Protein AF-A0A9E4A402-F1 (afdb_monomer_lite)

pLDDT: mean 93.45, std 8.54, range [55.5, 98.44]

Foldseek 3Di:
DFAADPLQLLRGDDDPVLVVVVVVCCVDPVCVVDDPDDDDSRSRNPPD

Structure (mmCIF, N/CA/C/O backbone):
data_AF-A0A9E4A402-F1
#
_entry.id   AF-A0A9E4A402-F1
#
loop_
_atom_site.group_PDB
_atom_site.id
_atom_site.type_symbol
_atom_site.label_atom_id
_atom_site.label_alt_id
_atom_site.label_comp_id
_atom_site.label_asym_id
_atom_site.label_entity_id
_atom_site.label_seq_id
_atom_site.pdbx_PDB_ins_code
_atom_site.Cartn_x
_atom_site.Cartn_y
_atom_site.Cartn_z
_atom_site.occupancy
_atom_site.B_iso_or_equiv
_atom_site.auth_seq_id
_atom_site.auth_comp_id
_atom_site.auth_asym_id
_atom_site.auth_atom_id
_atom_site.pdbx_PDB_model_num
ATOM 1 N N . MET A 1 1 ? 16.239 -10.800 -5.054 1.00 69.69 1 MET A N 1
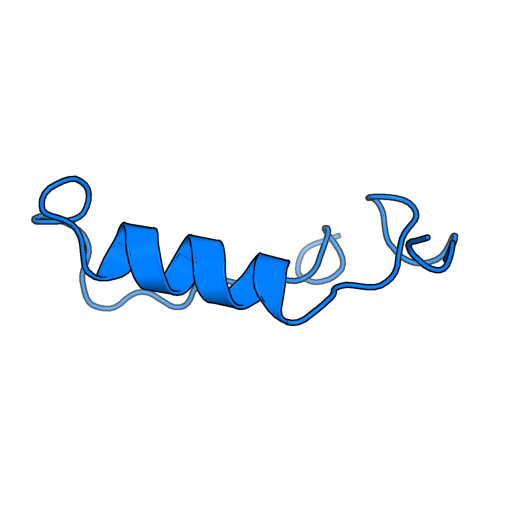ATOM 2 C CA . MET A 1 1 ? 16.611 -9.754 -6.039 1.00 69.69 1 MET A CA 1
ATOM 3 C C . MET A 1 1 ? 15.339 -9.347 -6.771 1.00 69.69 1 MET A C 1
ATOM 5 O O . MET A 1 1 ? 14.594 -10.243 -7.141 1.00 69.69 1 MET A O 1
ATOM 9 N N . ARG A 1 2 ? 15.020 -8.053 -6.907 1.00 85.19 2 ARG A N 1
ATOM 10 C CA . ARG A 1 2 ? 13.792 -7.626 -7.611 1.00 85.19 2 ARG A CA 1
ATOM 11 C C . ARG A 1 2 ? 14.046 -7.601 -9.120 1.00 85.19 2 ARG A C 1
ATOM 13 O O . ARG A 1 2 ? 15.104 -7.138 -9.541 1.00 85.19 2 ARG A O 1
ATOM 20 N N . GLN A 1 3 ? 13.106 -8.107 -9.916 1.00 91.31 3 GLN A N 1
ATOM 21 C CA . GLN A 1 3 ? 13.241 -8.150 -11.374 1.00 91.31 3 GLN A CA 1
ATOM 22 C C . GLN A 1 3 ? 13.177 -6.730 -11.951 1.00 91.31 3 GLN A C 1
ATOM 24 O O . GLN A 1 3 ? 12.253 -5.974 -11.643 1.00 91.31 3 GLN A O 1
ATOM 29 N N . ARG A 1 4 ? 14.166 -6.360 -12.774 1.00 94.62 4 ARG A N 1
ATOM 30 C CA . ARG A 1 4 ? 14.188 -5.071 -13.481 1.00 94.62 4 ARG A CA 1
ATOM 31 C C . ARG A 1 4 ? 13.143 -5.057 -14.594 1.00 94.62 4 ARG A C 1
ATOM 33 O O . ARG A 1 4 ? 13.014 -6.038 -15.319 1.00 94.62 4 ARG A O 1
ATOM 40 N N . ASN A 1 5 ? 12.446 -3.936 -14.741 1.00 93.19 5 ASN A N 1
ATOM 41 C CA . ASN A 1 5 ? 11.545 -3.685 -15.861 1.00 93.19 5 ASN A CA 1
ATOM 42 C C . ASN A 1 5 ? 11.582 -2.192 -16.214 1.00 93.19 5 ASN A C 1
ATOM 44 O O . ASN A 1 5 ? 11.239 -1.361 -15.377 1.00 93.19 5 ASN A O 1
ATOM 48 N N . SER A 1 6 ? 12.008 -1.869 -17.436 1.00 93.75 6 SER A N 1
ATOM 49 C CA . SER A 1 6 ? 12.136 -0.493 -17.929 1.00 93.75 6 SER A CA 1
ATOM 50 C C . SER A 1 6 ? 10.802 0.172 -18.260 1.00 93.75 6 SER A C 1
ATOM 52 O O . SER A 1 6 ? 10.762 1.393 -18.347 1.00 93.75 6 SER A O 1
ATOM 54 N N . SER A 1 7 ? 9.719 -0.595 -18.432 1.00 91.69 7 SER A N 1
ATOM 55 C CA . SER A 1 7 ? 8.386 -0.022 -18.645 1.00 91.69 7 SER A CA 1
ATOM 56 C C . SER A 1 7 ? 7.778 0.536 -17.357 1.00 91.69 7 SER A C 1
ATOM 58 O O . SER A 1 7 ? 6.819 1.294 -17.416 1.00 91.69 7 SER A O 1
ATOM 60 N N . VAL A 1 8 ? 8.307 0.152 -16.190 1.00 94.44 8 VAL A N 1
ATOM 61 C CA . VAL A 1 8 ? 7.891 0.677 -14.886 1.00 94.44 8 VAL A CA 1
ATOM 62 C C . VAL A 1 8 ? 8.768 1.885 -14.561 1.00 94.44 8 VAL A C 1
ATOM 64 O O . VAL A 1 8 ? 9.987 1.716 -14.535 1.00 94.44 8 VAL A O 1
ATOM 67 N N . PRO A 1 9 ? 8.216 3.067 -14.236 1.00 94.94 9 PRO A N 1
ATOM 68 C CA . PRO A 1 9 ? 9.027 4.235 -13.875 1.00 94.94 9 PRO A CA 1
ATOM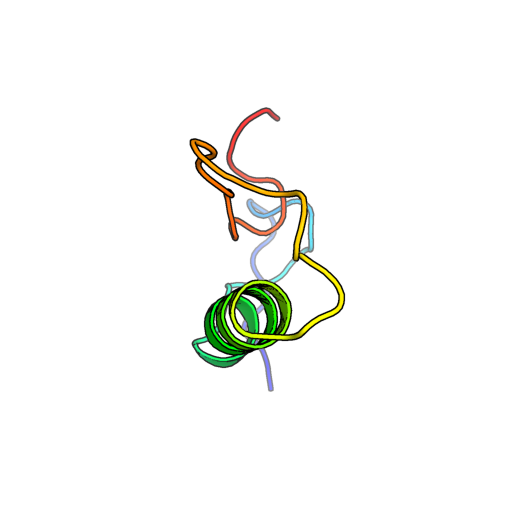 69 C C . PRO A 1 9 ? 10.001 3.985 -12.715 1.00 94.94 9 PRO A C 1
ATOM 71 O O . PRO A 1 9 ? 11.139 4.444 -12.737 1.00 94.94 9 PRO A O 1
ATOM 74 N N . LEU A 1 10 ? 9.599 3.177 -11.729 1.00 95.25 10 LEU A N 1
ATOM 75 C CA . LEU A 1 10 ? 10.470 2.750 -10.626 1.00 95.25 10 LEU A CA 1
ATOM 76 C C . LEU A 1 10 ? 11.566 1.738 -11.045 1.00 95.25 10 LEU A C 1
ATOM 78 O O . LEU A 1 10 ? 12.392 1.332 -10.229 1.00 95.25 10 LEU A O 1
ATOM 82 N N . GLY A 1 11 ? 11.570 1.286 -12.300 1.00 95.88 11 GLY A N 1
ATOM 83 C CA . GLY A 1 11 ? 12.593 0.422 -12.897 1.00 95.88 11 GLY A CA 1
ATOM 84 C C . GLY A 1 11 ? 12.531 -1.051 -12.483 1.00 95.88 11 GLY A C 1
ATOM 85 O O . GLY A 1 11 ? 13.445 -1.824 -12.794 1.00 95.88 11 GLY A O 1
ATOM 86 N N . ARG A 1 12 ? 11.485 -1.467 -11.760 1.00 96.38 12 ARG A N 1
ATOM 87 C CA . ARG A 1 12 ? 11.335 -2.833 -11.238 1.00 96.38 12 ARG A CA 1
ATOM 88 C C . ARG A 1 12 ? 9.887 -3.298 -11.203 1.00 96.38 12 ARG A C 1
ATOM 90 O O . ARG A 1 12 ? 8.978 -2.504 -10.987 1.00 96.38 12 ARG A O 1
ATOM 97 N N . VAL A 1 13 ? 9.700 -4.607 -11.312 1.00 95.25 13 VAL A N 1
ATOM 98 C CA . VAL A 1 13 ? 8.408 -5.253 -11.064 1.00 95.25 13 VAL A CA 1
ATOM 99 C C . VAL A 1 13 ? 8.036 -5.098 -9.581 1.00 95.25 13 VAL A C 1
ATOM 101 O O . VAL A 1 13 ? 8.904 -5.116 -8.693 1.00 95.25 13 VAL A O 1
ATOM 104 N N . GLY A 1 14 ? 6.747 -4.879 -9.320 1.00 94.75 14 GLY A N 1
ATOM 105 C CA . GLY A 1 14 ? 6.190 -4.891 -7.971 1.00 94.75 14 GLY A CA 1
ATOM 106 C C . GLY A 1 14 ? 6.262 -6.288 -7.355 1.00 94.75 14 GLY A C 1
ATOM 107 O O . GLY A 1 14 ? 6.212 -7.291 -8.060 1.00 94.75 14 GLY A O 1
ATOM 108 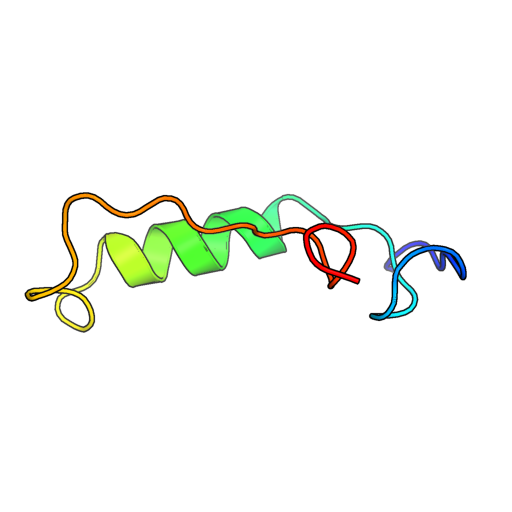N N . VAL A 1 15 ? 6.392 -6.358 -6.038 1.00 96.19 15 VAL A N 1
ATOM 109 C CA . VAL A 1 15 ? 6.318 -7.615 -5.277 1.00 96.19 15 VAL A CA 1
ATOM 110 C C . VAL A 1 15 ? 5.228 -7.511 -4.217 1.00 96.19 15 VAL A C 1
ATOM 112 O O . VAL A 1 15 ? 4.763 -6.411 -3.917 1.00 96.19 15 VAL A O 1
ATOM 115 N N . GLY A 1 16 ? 4.828 -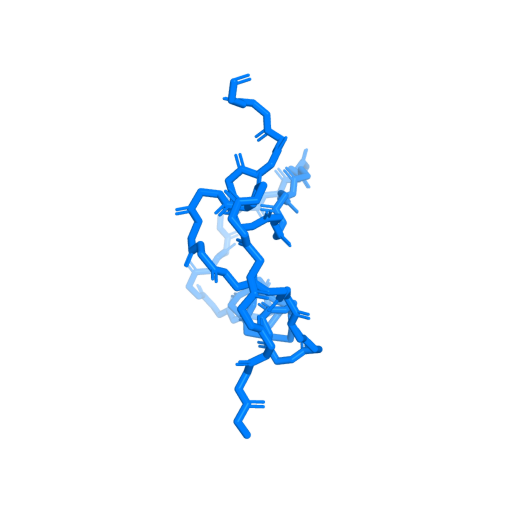8.642 -3.630 1.00 97.12 16 GLY A N 1
ATOM 116 C CA . GLY A 1 16 ? 3.769 -8.673 -2.616 1.00 97.12 16 GLY A CA 1
ATOM 117 C C . GLY A 1 16 ? 4.029 -7.714 -1.451 1.00 97.12 16 GLY A C 1
ATOM 118 O O . GLY A 1 16 ? 3.108 -7.055 -0.977 1.00 97.12 16 GLY A O 1
ATOM 119 N N . GLU A 1 17 ? 5.292 -7.537 -1.055 1.00 97.75 17 GLU A N 1
ATOM 120 C CA . GLU A 1 17 ? 5.679 -6.617 0.014 1.00 97.75 17 GLU A CA 1
ATOM 121 C C . GLU A 1 17 ? 5.405 -5.145 -0.311 1.00 97.75 17 GLU A C 1
ATOM 123 O O . GLU A 1 17 ? 5.261 -4.349 0.614 1.00 97.75 17 GLU A O 1
ATOM 128 N N . ASP A 1 18 ? 5.348 -4.752 -1.588 1.00 97.00 18 ASP A N 1
ATOM 129 C CA . ASP A 1 18 ? 4.984 -3.379 -1.951 1.00 97.00 18 ASP A CA 1
ATOM 130 C C . ASP A 1 18 ? 3.519 -3.098 -1.589 1.00 97.00 18 ASP A C 1
ATOM 132 O O . ASP A 1 18 ? 3.224 -2.065 -0.996 1.00 97.00 18 ASP A O 1
ATOM 136 N N . VAL A 1 19 ? 2.619 -4.047 -1.867 1.00 97.56 19 VAL A N 1
ATOM 137 C CA . VAL A 1 19 ? 1.194 -3.947 -1.510 1.00 97.56 19 VAL A CA 1
ATOM 138 C C . VAL A 1 19 ? 0.999 -4.109 -0.005 1.00 97.56 19 VAL A C 1
ATOM 140 O O . VAL A 1 19 ? 0.266 -3.335 0.608 1.00 97.56 19 VAL A O 1
ATOM 143 N N . ALA A 1 20 ? 1.687 -5.076 0.610 1.00 98.31 20 ALA A N 1
ATOM 144 C CA . ALA A 1 20 ? 1.562 -5.351 2.038 1.00 98.31 20 ALA A CA 1
ATOM 145 C C . ALA A 1 20 ? 1.933 -4.133 2.893 1.00 98.31 20 ALA A C 1
ATOM 147 O O . ALA A 1 20 ? 1.245 -3.836 3.863 1.00 98.31 20 ALA A O 1
ATOM 148 N N . LYS A 1 21 ? 2.977 -3.384 2.518 1.00 98.19 21 LYS A N 1
ATOM 149 C CA . LYS A 1 21 ? 3.363 -2.159 3.235 1.00 98.19 21 LYS A CA 1
ATOM 150 C C . LYS A 1 21 ? 2.284 -1.081 3.174 1.00 98.19 21 LYS A C 1
ATOM 152 O O . LYS A 1 21 ? 2.002 -0.468 4.198 1.00 98.19 21 LYS A O 1
ATOM 157 N N . THR A 1 22 ? 1.659 -0.873 2.014 1.00 97.94 22 THR A N 1
ATOM 158 C CA . THR A 1 22 ? 0.527 0.058 1.891 1.00 97.94 22 THR A CA 1
ATOM 159 C C . THR A 1 22 ? -0.667 -0.413 2.716 1.00 97.94 22 THR A C 1
ATOM 161 O O . THR A 1 22 ? -1.270 0.394 3.411 1.00 97.94 22 THR A O 1
ATOM 164 N N . ALA A 1 23 ? -0.977 -1.712 2.703 1.00 98.00 23 ALA A N 1
ATOM 165 C CA . ALA A 1 23 ? -2.053 -2.268 3.519 1.00 98.00 23 ALA A CA 1
ATOM 166 C C . ALA A 1 23 ? -1.793 -2.092 5.026 1.00 98.00 23 ALA A C 1
ATOM 168 O O . ALA A 1 23 ? -2.699 -1.708 5.755 1.00 98.00 23 ALA A O 1
ATOM 169 N N . VAL A 1 24 ? -0.558 -2.318 5.487 1.00 98.44 24 VAL A N 1
ATOM 170 C CA . VAL A 1 24 ? -0.167 -2.109 6.892 1.00 98.44 24 VAL A CA 1
ATOM 171 C C . VAL A 1 24 ? -0.286 -0.641 7.289 1.00 98.44 24 VAL A C 1
ATOM 173 O O . VAL A 1 24 ? -0.811 -0.365 8.360 1.00 98.44 24 VAL A O 1
ATOM 176 N N . PHE A 1 25 ? 0.147 0.291 6.433 1.00 98.19 25 PHE A N 1
ATOM 177 C CA . PHE A 1 25 ? -0.055 1.723 6.669 1.00 98.19 25 PHE A CA 1
ATOM 178 C C . PHE A 1 25 ? -1.543 2.067 6.798 1.00 98.19 25 PHE A C 1
ATOM 180 O O . PHE A 1 25 ? -1.926 2.708 7.763 1.00 98.19 25 PHE A O 1
ATOM 187 N N . LEU A 1 26 ? -2.387 1.580 5.881 1.00 97.75 26 LEU A N 1
ATOM 188 C CA . LEU A 1 26 ? -3.835 1.830 5.920 1.00 97.75 26 LEU A CA 1
ATOM 189 C C . LEU A 1 26 ? -4.548 1.181 7.115 1.00 97.75 26 LEU A C 1
ATOM 191 O O . LEU A 1 26 ? -5.652 1.585 7.470 1.00 97.75 26 LEU A O 1
ATOM 195 N N . ALA A 1 27 ? -3.950 0.149 7.705 1.00 97.81 27 ALA A N 1
ATOM 196 C CA . ALA A 1 27 ? -4.441 -0.485 8.921 1.00 97.81 27 ALA A CA 1
ATOM 197 C C . ALA A 1 27 ? -3.884 0.164 10.202 1.00 97.81 27 ALA A C 1
ATOM 199 O O . ALA A 1 27 ? -4.291 -0.225 11.298 1.00 97.81 27 ALA A O 1
ATOM 200 N N . SER A 1 28 ? -2.935 1.098 10.091 1.00 98.44 28 SER A N 1
ATOM 201 C CA . SER A 1 28 ? -2.318 1.758 11.240 1.00 98.44 28 SER A CA 1
ATOM 202 C C . SER A 1 28 ? -3.124 2.986 11.674 1.00 98.44 28 SER A C 1
ATOM 204 O O . SER A 1 28 ? -4.001 3.480 10.968 1.00 98.44 28 SER A O 1
ATOM 206 N N . SER A 1 29 ? -2.815 3.512 12.862 1.00 98.31 29 SER A N 1
ATOM 207 C CA . SER A 1 29 ? -3.398 4.770 13.342 1.00 98.31 29 SER A CA 1
ATOM 208 C C . SER A 1 29 ? -2.931 5.994 12.548 1.00 98.31 29 SER A C 1
ATOM 210 O O . SER A 1 29 ? -3.491 7.069 12.711 1.00 98.31 29 SER A O 1
ATOM 212 N N . GLU A 1 30 ? -1.898 5.866 11.712 1.00 98.38 30 GLU A N 1
ATOM 213 C CA . GLU A 1 30 ? -1.359 6.983 10.925 1.00 98.38 30 GLU A CA 1
ATOM 214 C C . GLU A 1 30 ? -2.271 7.372 9.751 1.00 98.38 30 GLU A C 1
ATOM 216 O O . GLU A 1 30 ? -2.088 8.435 9.160 1.00 98.38 30 GLU A O 1
ATOM 221 N N . SER A 1 31 ? -3.248 6.530 9.406 1.00 98.06 31 SER A N 1
ATOM 222 C CA . SER A 1 31 ? -4.204 6.764 8.320 1.00 98.06 31 SER A CA 1
ATOM 223 C C . SER A 1 31 ? -5.637 7.002 8.805 1.00 98.06 31 SER A C 1
ATOM 225 O O . SER A 1 31 ? -6.576 6.787 8.040 1.00 98.06 31 SER A O 1
ATOM 227 N N . ASP A 1 32 ? -5.838 7.422 10.055 1.00 98.12 32 ASP A N 1
ATOM 228 C CA . ASP A 1 32 ? -7.161 7.511 10.698 1.00 98.12 32 ASP A CA 1
ATOM 229 C C . ASP A 1 32 ? -8.167 8.454 10.006 1.00 98.12 32 ASP A C 1
ATOM 231 O O . ASP A 1 32 ? -9.379 8.286 10.150 1.00 98.12 32 ASP A O 1
ATOM 235 N N . TYR A 1 33 ? -7.682 9.403 9.204 1.00 97.69 33 TYR A N 1
ATOM 236 C CA . TYR A 1 33 ? -8.502 10.328 8.420 1.00 97.69 33 TYR A CA 1
ATOM 237 C C . TYR A 1 33 ? -8.643 9.943 6.935 1.00 97.69 33 TYR A C 1
ATOM 239 O O . TYR A 1 33 ? -9.259 10.669 6.152 1.00 97.69 33 TYR A O 1
ATOM 247 N N . LEU A 1 34 ? -8.073 8.810 6.513 1.00 97.50 34 LEU A N 1
ATOM 248 C CA . LEU A 1 34 ? -8.118 8.346 5.127 1.00 97.50 34 LEU A CA 1
ATOM 249 C C . LEU A 1 34 ? -9.256 7.338 4.930 1.00 97.50 34 LEU A C 1
ATOM 251 O O . LEU A 1 34 ? -9.227 6.226 5.447 1.00 97.50 34 LEU A O 1
ATOM 255 N N . THR A 1 35 ? -10.256 7.706 4.127 1.00 97.12 35 THR A N 1
ATOM 256 C CA . THR A 1 35 ? -11.373 6.822 3.760 1.00 97.12 35 THR A CA 1
ATOM 257 C C . THR A 1 35 ? -11.891 7.121 2.351 1.00 97.12 35 THR A C 1
ATOM 259 O O . THR A 1 35 ? -11.670 8.208 1.819 1.00 97.12 35 THR A O 1
ATOM 262 N N . GLY A 1 36 ? -12.556 6.145 1.721 1.00 96.75 36 GLY A N 1
ATOM 263 C CA . GLY A 1 36 ? -13.183 6.296 0.398 1.00 96.75 36 GLY A CA 1
ATOM 264 C C . GLY A 1 36 ? -12.215 6.426 -0.787 1.00 96.75 36 GLY A C 1
ATOM 265 O O . GLY A 1 36 ? -12.632 6.825 -1.871 1.00 96.75 36 GLY A O 1
ATOM 266 N N . LEU A 1 37 ? -10.935 6.100 -0.594 1.00 94.25 37 LEU A N 1
ATOM 267 C CA . LEU A 1 37 ? -9.893 6.211 -1.613 1.00 94.25 37 LEU A CA 1
ATOM 268 C C . LEU A 1 37 ? -9.525 4.864 -2.250 1.00 94.25 37 LEU A C 1
ATOM 270 O O . LEU A 1 37 ? -9.641 3.808 -1.632 1.00 94.25 37 LEU A O 1
ATOM 274 N N . ALA A 1 38 ? -8.993 4.927 -3.471 1.00 93.62 38 ALA A N 1
ATOM 275 C CA . ALA A 1 38 ? -8.293 3.829 -4.127 1.00 93.62 38 ALA A CA 1
A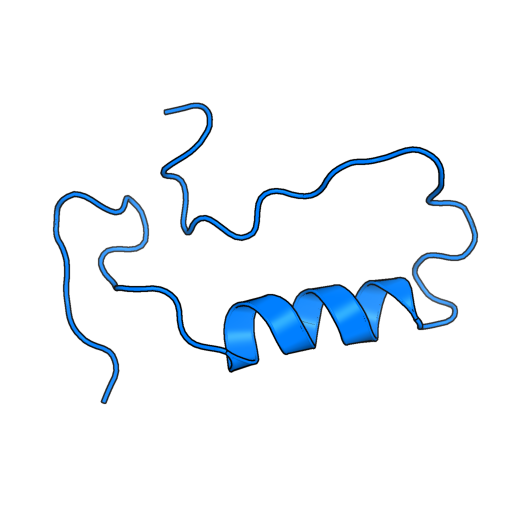TOM 276 C C . ALA A 1 38 ? -6.814 4.209 -4.296 1.00 93.62 38 ALA A C 1
ATOM 278 O O . ALA A 1 38 ? -6.507 5.257 -4.866 1.00 93.62 38 ALA A O 1
ATOM 279 N N . ILE A 1 39 ? -5.894 3.372 -3.805 1.00 94.62 39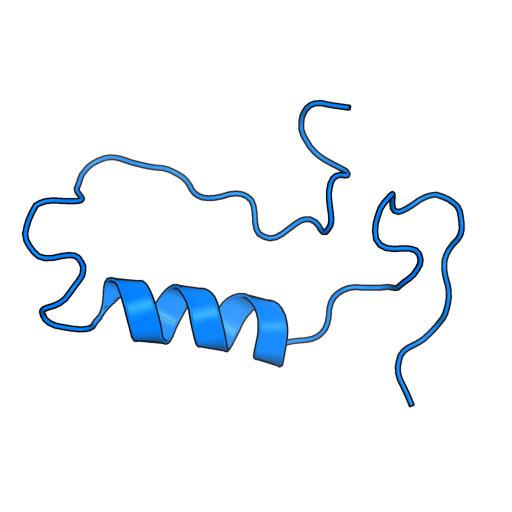 ILE A N 1
ATOM 280 C CA . ILE A 1 39 ? -4.446 3.619 -3.891 1.00 94.62 39 ILE A CA 1
ATOM 281 C C . ILE A 1 39 ? -3.815 2.682 -4.918 1.00 94.62 39 ILE A C 1
ATOM 283 O O . ILE A 1 39 ? -3.853 1.461 -4.775 1.00 94.62 39 ILE A O 1
ATOM 287 N N . ASN A 1 40 ? -3.171 3.266 -5.928 1.00 95.19 40 ASN A N 1
ATOM 288 C CA . ASN A 1 40 ? -2.425 2.523 -6.938 1.00 95.19 40 ASN A CA 1
ATOM 289 C C . ASN A 1 40 ? -1.009 2.191 -6.446 1.00 95.19 40 ASN A C 1
ATOM 291 O O . ASN A 1 40 ? -0.122 3.044 -6.440 1.00 95.19 40 ASN A O 1
ATOM 295 N N . VAL A 1 41 ? -0.758 0.923 -6.114 1.00 96.31 41 VAL A N 1
ATOM 296 C CA . VAL A 1 41 ? 0.590 0.413 -5.803 1.00 96.31 41 VAL A CA 1
ATOM 297 C C . VAL A 1 41 ? 1.242 -0.126 -7.081 1.00 96.31 41 VAL A C 1
ATOM 299 O O . VAL A 1 41 ? 1.448 -1.324 -7.249 1.00 96.31 41 VAL A O 1
ATOM 302 N N . ALA A 1 42 ? 1.516 0.770 -8.033 1.00 94.62 42 ALA A N 1
ATOM 303 C CA . ALA A 1 42 ? 1.840 0.391 -9.415 1.00 94.62 42 ALA A CA 1
ATOM 304 C C . ALA A 1 42 ? 3.255 0.785 -9.881 1.00 94.62 42 ALA A C 1
ATOM 306 O O . ALA A 1 42 ? 3.555 0.714 -11.071 1.00 94.62 42 ALA A O 1
ATOM 307 N N . GLY A 1 43 ? 4.126 1.254 -8.980 1.00 94.06 43 GLY A N 1
ATOM 308 C CA . GLY A 1 43 ? 5.490 1.672 -9.344 1.00 94.06 43 GLY A CA 1
ATOM 309 C C . GLY A 1 43 ? 5.551 2.809 -10.378 1.00 94.06 43 GLY A C 1
ATOM 310 O O . GLY A 1 43 ? 6.562 2.941 -11.065 1.00 94.06 43 GLY A O 1
ATOM 311 N N . GLY A 1 44 ? 4.474 3.596 -10.495 1.00 93.56 44 GLY A N 1
ATOM 312 C CA . GLY A 1 44 ? 4.326 4.702 -11.447 1.00 93.56 44 GLY A CA 1
ATOM 313 C C . GLY A 1 44 ? 3.600 4.367 -12.757 1.00 93.56 44 GLY A C 1
ATOM 314 O O . GLY A 1 44 ? 3.488 5.243 -13.596 1.00 93.56 44 GLY A O 1
ATOM 315 N N . LEU A 1 45 ? 3.105 3.139 -12.957 1.00 91.44 45 LEU A N 1
ATOM 316 C CA . LEU A 1 45 ? 2.449 2.742 -14.220 1.00 91.44 45 LEU A CA 1
ATOM 317 C C . LEU A 1 45 ? 1.046 3.328 -14.443 1.00 91.44 45 LEU A C 1
ATOM 319 O O . LEU A 1 45 ? 0.559 3.350 -15.568 1.00 91.44 45 LEU A O 1
ATOM 323 N N . VAL A 1 46 ? 0.354 3.723 -13.376 1.00 79.94 46 VAL A N 1
ATOM 324 C CA . VAL A 1 46 ? -1.012 4.252 -13.448 1.00 79.94 46 VAL A CA 1
ATOM 325 C C . VAL A 1 46 ? -0.912 5.755 -13.203 1.00 79.94 46 VAL A C 1
ATOM 327 O O . VAL A 1 46 ? -0.525 6.145 -12.104 1.00 79.94 46 VAL A O 1
ATOM 330 N N . MET A 1 47 ? -1.250 6.563 -14.221 1.00 65.56 47 MET A N 1
ATOM 331 C CA . MET A 1 47 ? -1.095 8.036 -14.311 1.00 65.56 47 MET A CA 1
ATOM 332 C C . MET A 1 47 ? 0.276 8.557 -14.802 1.00 65.56 47 MET A C 1
ATOM 334 O O . MET A 1 47 ? 0.677 9.655 -14.417 1.00 65.56 47 MET A O 1
ATOM 338 N N . SER A 1 48 ? 0.978 7.797 -15.654 1.00 55.50 48 SER A N 1
ATOM 339 C CA . SER A 1 48 ? 2.154 8.265 -16.418 1.00 55.50 48 SER A CA 1
ATOM 340 C C . SER A 1 48 ? 1.788 8.854 -17.774 1.00 55.50 48 SER A C 1
ATOM 342 O O . SER A 1 48 ? 0.934 8.217 -18.434 1.00 55.50 48 SER A O 1
#

Sequence (48 aa):
MRQRNSSVPLGRVGVGEDVAKTAVFLASSESDYLTGLAINVAGGLVMS

Radius of gyration: 12.71 Å; chains: 1; bounding box: 30×20×32 Å

Secondary structure (DSSP, 8-state):
-PPB-TTSTTSB---HHHHHHHHHHHTSGGGTT--S-----STT-S--